Protein 4POY (pdb70)

Structure (mmCIF, N/CA/C/O backbone):
data_4POY
#
_entry.id   4POY
#
_cell.length_a   53.753
_cell.length_b   61.979
_cell.length_c   64.803
_cell.angle_alpha   90.00
_cell.angle_beta   90.00
_cell.angle_gamma   90.00
#
_symmetry.space_group_name_H-M   'C 2 2 21'
#
loop_
_entity.id
_entity.type
_entity.pdbx_description
1 polymer VHH-metal
2 water water
#
loop_
_atom_site.group_PDB
_atom_site.id
_atom_site.type_symbol
_atom_site.label_atom_id
_atom_site.label_alt_id
_atom_site.label_comp_id
_atom_site.label_asym_id
_atom_site.label_entity_id
_atom_site.label_seq_id
_atom_site.pdbx_PDB_ins_code
_atom_site.Cartn_x
_atom_site.Cartn_y
_atom_site.Cartn_z
_atom_site.occupancy
_atom_site.B_iso_or_equiv
_atom_site.auth_seq_id
_atom_site.auth_comp_id
_atom_site.auth_asym_id
_atom_site.auth_atom_id
_atom_site.pdbx_PDB_model_num
ATOM 1 N N . GLN A 1 1 ? 21.994 -2.497 5.814 1.00 45.33 1 GLN A N 1
ATOM 2 C CA . GLN A 1 1 ? 21.327 -2.484 7.153 1.00 48.54 1 GLN A CA 1
ATOM 3 C C . GLN A 1 1 ? 19.830 -2.076 7.109 1.00 39.20 1 GLN A C 1
ATOM 4 O O . GLN A 1 1 ? 18.974 -2.908 7.381 1.00 41.05 1 GLN A O 1
ATOM 10 N N . VAL A 1 2 ? 19.519 -0.814 6.804 1.00 25.18 2 VAL A N 1
ATOM 11 C CA . VAL A 1 2 ? 18.119 -0.406 6.561 1.00 22.32 2 VAL A CA 1
ATOM 12 C C . VAL A 1 2 ? 18.002 0.147 5.154 1.00 22.44 2 VAL A C 1
ATOM 13 O O . VAL A 1 2 ? 18.695 1.118 4.835 1.00 25.55 2 VAL A O 1
ATOM 17 N N . GLN A 1 3 ? 17.120 -0.409 4.324 1.00 16.41 3 GLN A N 1
ATOM 18 C CA . GLN A 1 3 ? 16.836 0.128 3.000 1.00 16.20 3 GLN A CA 1
ATOM 19 C C . GLN A 1 3 ? 15.513 0.890 3.050 1.00 13.43 3 GLN A C 1
ATOM 20 O O . GLN A 1 3 ? 14.624 0.601 3.851 1.00 14.40 3 GLN A O 1
ATOM 26 N N . LEU A 1 4 ? 15.445 1.920 2.218 1.00 15.11 4 LEU A N 1
ATOM 27 C CA . LEU A 1 4 ? 14.356 2.881 2.217 1.00 13.5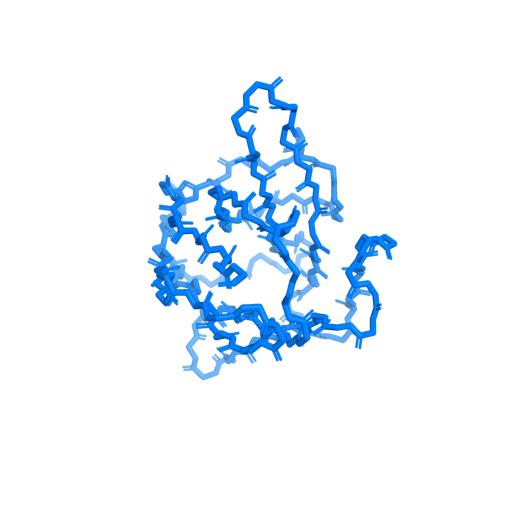1 4 LEU A CA 1
ATOM 28 C C . LEU A 1 4 ? 13.916 3.143 0.788 1.00 14.19 4 LEU A C 1
ATOM 29 O O . LEU A 1 4 ? 14.782 3.397 -0.101 1.00 15.59 4 LEU A O 1
ATOM 34 N N . VAL A 1 5 ? 12.600 3.116 0.525 1.00 13.54 5 VAL A N 1
ATOM 35 C CA . VAL A 1 5 ? 12.092 3.327 -0.788 1.00 14.67 5 VAL A CA 1
ATOM 36 C C . VAL A 1 5 ? 11.007 4.421 -0.743 1.00 15.36 5 VAL A C 1
ATOM 37 O O . VAL A 1 5 ? 9.976 4.269 -0.096 1.00 15.63 5 VAL A O 1
ATOM 41 N N . GLU A 1 6 ? 11.271 5.515 -1.470 1.00 16.25 6 GLU A N 1
ATOM 42 C CA . GLU A 1 6 ? 10.314 6.636 -1.583 1.00 14.97 6 GLU A CA 1
ATOM 43 C C . GLU A 1 6 ? 9.404 6.465 -2.768 1.00 18.85 6 GLU A C 1
ATOM 44 O O . GLU A 1 6 ? 9.830 5.944 -3.780 1.00 20.99 6 GLU A O 1
ATOM 50 N N . SER A 1 7 ? 8.158 6.918 -2.638 1.00 17.69 7 SER A N 1
ATOM 51 C CA . SER A 1 7 ? 7.306 7.007 -3.781 1.00 19.71 7 SER A CA 1
ATOM 52 C C . SER A 1 7 ? 6.427 8.202 -3.643 1.00 19.48 7 SER A C 1
ATOM 53 O O . SER A 1 7 ? 6.310 8.797 -2.553 1.00 16.85 7 SER A O 1
ATOM 56 N N . GLY A 1 8 ? 5.740 8.526 -4.728 1.00 19.69 8 GLY A N 1
ATOM 57 C CA . GLY A 1 8 ? 4.746 9.578 -4.659 1.00 21.97 8 GLY A CA 1
ATOM 58 C C . GLY A 1 8 ? 5.147 10.873 -5.318 1.00 24.71 8 GLY A C 1
ATOM 59 O O . GLY A 1 8 ? 4.364 11.844 -5.251 1.00 27.75 8 GLY A O 1
ATOM 60 N N . GLY A 1 9 ? 6.379 10.981 -5.789 1.00 24.00 9 GLY A N 1
ATOM 61 C CA . GLY A 1 9 ? 6.849 12.275 -6.336 1.00 24.70 9 GLY A CA 1
ATOM 62 C C . GLY A 1 9 ? 6.361 12.495 -7.767 1.00 26.43 9 GLY A C 1
ATOM 63 O O . GLY A 1 9 ? 5.552 11.686 -8.282 1.00 28.91 9 GLY A O 1
ATOM 64 N N . GLY A 1 10 ? 6.852 13.563 -8.404 1.00 21.85 10 GLY A N 1
ATOM 65 C CA . GLY A 1 10 ? 6.406 13.969 -9.747 1.00 22.53 10 GLY A CA 1
ATOM 66 C C . GLY A 1 10 ? 6.106 15.452 -9.950 1.00 20.77 10 GLY A C 1
ATOM 67 O O . GLY A 1 10 ? 6.458 16.283 -9.133 1.00 20.42 10 GLY A O 1
ATOM 68 N N . LEU A 1 11 ? 5.418 15.794 -11.048 1.00 20.68 11 LEU A N 1
ATOM 69 C CA . LEU A 1 11 ? 4.957 17.117 -11.376 1.00 20.19 11 LEU A CA 1
ATOM 70 C C . LEU A 1 11 ? 3.605 17.400 -10.680 1.00 18.50 11 LEU A C 1
ATOM 71 O O . LEU A 1 11 ? 2.690 16.539 -10.643 1.00 19.42 11 LEU A O 1
ATOM 76 N N . VAL A 1 12 ? 3.519 18.584 -10.089 1.00 16.75 12 VAL A N 1
ATOM 77 C CA . VAL A 1 12 ? 2.289 18.999 -9.456 1.00 17.08 12 VAL A CA 1
ATOM 78 C C . VAL A 1 12 ? 2.136 20.494 -9.683 1.00 16.38 12 VAL A C 1
ATOM 79 O O . VAL A 1 12 ? 3.094 21.276 -9.736 1.00 18.31 12 VAL A O 1
ATOM 83 N N . GLN A 1 13 ? 0.892 20.943 -9.694 1.00 16.98 13 GLN A N 1
ATOM 84 C CA . GLN A 1 13 ? 0.636 22.362 -9.864 1.00 17.86 13 GLN A CA 1
ATOM 85 C C . GLN A 1 13 ? 0.925 23.144 -8.583 1.00 20.36 13 GLN A C 1
ATOM 86 O O . GLN A 1 13 ? 0.632 22.661 -7.475 1.00 20.27 13 GLN A O 1
ATOM 92 N N . ALA A 1 14 ? 1.439 24.364 -8.729 1.00 19.87 14 ALA A N 1
ATOM 93 C CA . ALA A 1 14 ? 1.545 25.281 -7.625 1.00 19.91 14 ALA A CA 1
ATOM 94 C C . ALA A 1 14 ? 0.187 25.528 -6.956 1.00 17.38 14 ALA A C 1
ATOM 95 O O . ALA A 1 14 ? -0.843 25.695 -7.654 1.00 19.66 14 ALA A O 1
ATOM 97 N N . GLY A 1 15 ? 0.184 25.418 -5.631 1.00 18.45 15 GLY A N 1
ATOM 98 C CA . GLY A 1 15 ? -1.040 25.520 -4.831 1.00 19.25 15 GLY A CA 1
ATOM 99 C C . GLY A 1 15 ? -1.584 24.129 -4.558 1.00 17.18 15 GLY A C 1
ATOM 100 O O . GLY A 1 15 ? -2.486 23.950 -3.746 1.00 18.11 15 GLY A O 1
ATOM 101 N N . GLY A 1 16 ? -1.003 23.132 -5.204 1.00 17.41 16 GLY A N 1
ATOM 102 C CA . GLY A 1 16 ? -1.543 21.784 -5.127 1.00 17.12 16 GLY A CA 1
ATOM 103 C C . GLY A 1 16 ? -0.953 20.961 -3.970 1.00 15.70 16 GLY A C 1
ATOM 104 O O . GLY A 1 16 ? -0.280 21.507 -3.058 1.00 17.26 16 GLY A O 1
ATOM 105 N N . SER A 1 17 ? -1.164 19.632 -4.013 1.00 16.69 17 SER A N 1
ATOM 106 C CA A SER A 1 17 ? -0.899 18.743 -2.859 0.50 16.91 17 SER A CA 1
ATOM 107 C CA B SER A 1 17 ? -0.930 18.779 -2.874 0.50 17.18 17 SER A CA 1
ATOM 108 C C . SER A 1 17 ? -0.357 17.412 -3.354 1.00 18.7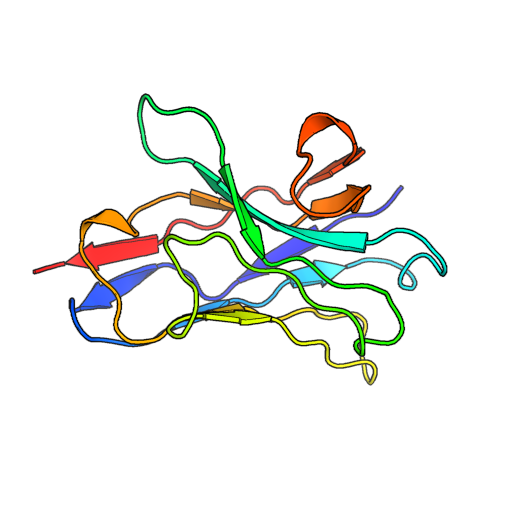2 17 SER A C 1
ATOM 109 O O . SER A 1 17 ? -0.776 16.914 -4.406 1.00 21.10 17 SER A O 1
ATOM 114 N N . LEU A 1 18 ? 0.588 16.855 -2.595 1.00 17.61 18 LEU A N 1
ATOM 115 C CA . LEU A 1 18 ? 1.198 15.526 -2.885 1.00 18.57 18 LEU A CA 1
ATOM 116 C C . LEU A 1 18 ? 1.303 14.817 -1.583 1.00 18.95 18 LEU A C 1
ATOM 117 O O . LEU A 1 18 ? 1.538 15.461 -0.618 1.00 20.42 18 LEU A O 1
ATOM 122 N N . ARG A 1 19 ? 1.290 13.486 -1.577 1.00 15.20 19 ARG A N 1
ATOM 123 C CA . ARG A 1 19 ? 1.720 12.694 -0.420 1.00 15.94 19 ARG A CA 1
ATOM 124 C C . ARG A 1 19 ? 2.838 11.747 -0.785 1.00 17.37 19 ARG A C 1
ATOM 125 O O . ARG A 1 19 ? 2.706 10.950 -1.742 1.00 19.95 19 ARG A O 1
ATOM 133 N N . LEU A 1 20 ? 3.971 11.945 -0.138 1.00 14.68 20 LEU A N 1
ATOM 134 C CA . LEU A 1 20 ? 5.112 11.039 -0.368 1.00 13.73 20 LEU A CA 1
ATOM 135 C C . LEU A 1 20 ? 5.042 9.932 0.644 1.00 13.94 20 LEU A C 1
ATOM 136 O O . LEU A 1 20 ? 4.534 10.122 1.772 1.00 14.30 20 LEU A O 1
ATOM 141 N N A SER A 1 21 ? 5.562 8.759 0.259 0.50 14.55 21 SER A N 1
ATOM 142 N N B SER A 1 21 ? 5.541 8.748 0.298 0.50 15.11 21 SER A N 1
ATOM 143 C CA A SER A 1 21 ? 5.630 7.576 1.110 0.50 14.58 21 SER A CA 1
ATOM 144 C CA B SER A 1 21 ? 5.685 7.696 1.286 0.50 15.87 21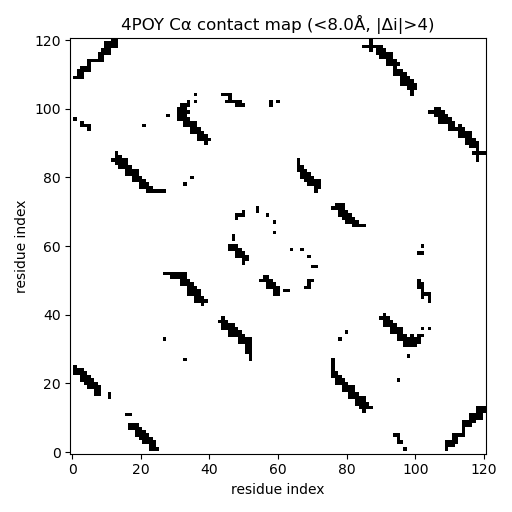 SER A CA 1
ATOM 145 C C A SER A 1 21 ? 7.083 7.100 1.207 0.50 13.89 21 SER A C 1
ATOM 146 C C B SER A 1 21 ? 7.081 7.146 1.246 0.50 14.48 21 SER A C 1
ATOM 147 O O A SER A 1 21 ? 7.848 7.245 0.235 0.50 13.77 21 SER A O 1
ATOM 148 O O B SER A 1 21 ? 7.778 7.230 0.221 0.50 14.37 21 SER A O 1
ATOM 153 N N . CYS A 1 22 ? 7.472 6.587 2.377 1.00 14.90 22 CYS A N 1
ATOM 154 C CA . CYS A 1 22 ? 8.788 5.951 2.551 1.00 15.66 22 CYS A CA 1
ATOM 155 C C . CYS A 1 22 ? 8.574 4.617 3.215 1.00 17.40 22 CYS A C 1
ATOM 156 O O . CYS A 1 22 ? 8.191 4.587 4.360 1.00 18.47 22 CYS A O 1
ATOM 159 N N . ALA A 1 23 ? 8.862 3.533 2.486 1.00 16.29 23 ALA A N 1
ATOM 160 C CA . ALA A 1 23 ? 8.836 2.194 3.042 1.00 16.67 23 ALA A CA 1
ATOM 161 C C . ALA A 1 23 ? 10.232 1.845 3.528 1.00 16.36 23 ALA A C 1
ATOM 162 O O . ALA A 1 23 ? 11.208 2.043 2.835 1.00 18.15 23 ALA A O 1
ATOM 164 N N . ALA A 1 24 ? 10.352 1.313 4.737 1.00 18.58 24 ALA A N 1
ATOM 165 C CA . ALA A 1 24 ? 11.624 0.917 5.297 1.00 17.50 24 ALA A CA 1
ATOM 166 C C . ALA A 1 24 ? 11.672 -0.551 5.631 1.00 18.82 24 ALA A C 1
ATOM 167 O O . ALA A 1 24 ? 10.681 -1.127 6.054 1.00 20.20 24 ALA A O 1
ATOM 169 N N . SER A 1 25 ? 12.868 -1.105 5.571 1.00 18.48 25 SER A N 1
ATOM 170 C CA . SER A 1 25 ? 13.079 -2.515 5.918 1.00 21.58 25 SER A CA 1
ATOM 171 C C . SER A 1 25 ? 13.047 -2.658 7.448 1.00 22.82 25 SER A C 1
ATOM 172 O O . SER A 1 25 ? 13.311 -1.700 8.197 1.00 25.12 25 SER A O 1
ATOM 175 N N . GLY A 1 26 ? 12.765 -3.862 7.928 1.00 28.98 26 GLY A N 1
ATOM 176 C CA . GLY A 1 26 ? 12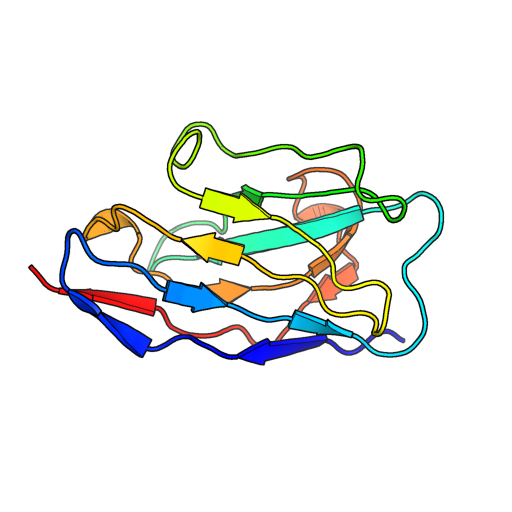.735 -4.065 9.418 1.00 37.10 26 GLY A CA 1
ATOM 177 C C . GLY A 1 26 ? 11.752 -3.162 10.200 1.00 36.83 26 GLY A C 1
ATOM 178 O O . GLY A 1 26 ? 10.701 -2.795 9.689 1.00 42.88 26 GLY A O 1
ATOM 179 N N . TYR A 1 27 ? 12.110 -2.791 11.436 1.00 43.29 27 TYR A N 1
ATOM 180 C CA . TYR A 1 27 ? 11.223 -2.033 12.335 1.00 46.86 27 TYR A CA 1
ATOM 181 C C . TYR A 1 27 ? 11.858 -0.672 12.700 1.00 41.47 27 TYR A C 1
ATOM 182 O O . TYR A 1 27 ? 13.080 -0.548 12.675 1.00 41.46 27 TYR A O 1
ATOM 191 N N . PRO A 1 28 ? 11.040 0.330 13.101 1.00 38.91 28 PRO A N 1
ATOM 192 C CA . PRO A 1 28 ? 11.601 1.662 13.422 1.00 40.43 28 PRO A CA 1
ATOM 193 C C . PRO A 1 28 ? 12.526 1.588 14.656 1.00 37.55 28 PRO A C 1
ATOM 194 O O . PRO A 1 28 ? 12.169 0.910 15.615 1.00 35.73 28 PRO A O 1
ATOM 198 N N . HIS A 1 29 ? 13.715 2.208 14.608 1.00 31.51 29 HIS A N 1
ATOM 199 C CA . HIS A 1 29 ? 14.580 2.264 15.801 1.00 32.21 29 HIS A CA 1
ATOM 200 C C . HIS A 1 29 ? 13.846 2.826 16.993 1.00 31.02 29 HIS A C 1
ATOM 201 O O . HIS A 1 29 ? 13.113 3.808 16.833 1.00 31.47 29 HIS A O 1
ATOM 208 N N . PRO A 1 30 ? 14.030 2.240 18.205 1.00 30.37 30 PRO A N 1
ATOM 209 C CA . PRO A 1 30 ? 13.189 2.702 19.315 1.00 31.02 30 PRO A CA 1
ATOM 210 C C . PRO A 1 30 ? 13.516 4.114 19.834 1.00 28.28 30 PRO A C 1
ATOM 211 O O . PRO A 1 30 ? 12.673 4.706 20.524 1.00 31.30 30 PRO A O 1
ATOM 215 N N . TYR A 1 31 ? 14.712 4.668 19.558 1.00 22.32 31 TYR A N 1
ATOM 216 C CA . TYR A 1 31 ? 14.999 5.984 20.184 1.00 21.98 31 TYR A CA 1
ATOM 217 C C . TYR A 1 31 ? 15.416 7.030 19.148 1.00 20.92 31 TYR A C 1
ATOM 218 O O . TYR A 1 31 ? 15.223 8.245 19.354 1.00 24.29 31 TYR A O 1
ATOM 227 N N . LEU A 1 32 ? 15.948 6.576 18.024 1.00 19.79 32 LEU A N 1
ATOM 228 C CA . LEU A 1 32 ? 16.344 7.493 16.949 1.00 17.28 32 LEU A CA 1
ATOM 229 C C . LEU A 1 32 ? 15.173 7.789 16.021 1.00 17.41 32 LEU A C 1
ATOM 230 O O . LEU A 1 32 ? 14.062 7.242 16.171 1.00 20.37 32 LEU A O 1
ATOM 235 N N . HIS A 1 33 ? 15.401 8.669 15.033 1.00 16.35 33 HIS A N 1
ATOM 236 C CA . HIS A 1 33 ? 14.302 9.273 14.294 1.00 15.12 33 HIS A CA 1
ATOM 237 C C . HIS A 1 33 ? 14.298 8.916 12.830 1.00 15.60 33 HIS A C 1
ATOM 238 O O . HIS A 1 33 ? 15.324 8.490 12.266 1.00 17.10 33 HIS A O 1
ATOM 245 N N . MET A 1 34 ? 13.146 9.075 12.200 1.00 16.40 34 MET A N 1
ATOM 246 C CA . MET A 1 34 ? 13.073 9.042 10.715 1.00 14.20 34 MET A CA 1
ATOM 247 C C . MET A 1 34 ? 12.716 10.417 10.248 1.00 15.74 34 MET A C 1
ATOM 248 O O . MET A 1 34 ? 12.007 11.166 10.933 1.00 17.97 34 MET A O 1
ATOM 253 N N . GLY A 1 35 ? 13.243 10.790 9.096 1.00 15.28 35 GLY A N 1
ATOM 254 C CA . GLY A 1 35 ? 13.155 12.198 8.622 1.00 16.08 35 GLY A CA 1
ATOM 255 C C . GLY A 1 35 ? 12.926 12.284 7.110 1.00 15.30 35 GLY A C 1
ATOM 256 O O . GLY A 1 35 ? 13.282 11.362 6.355 1.00 16.04 35 GLY A O 1
ATOM 257 N N . TRP A 1 36 ? 12.384 13.407 6.666 1.00 13.53 36 TRP A N 1
ATOM 258 C CA . TRP A 1 36 ? 12.378 13.829 5.258 1.00 11.52 36 TRP A CA 1
ATOM 259 C C . TRP A 1 36 ? 13.261 15.019 5.092 1.00 13.12 36 TRP A C 1
ATOM 260 O O . TRP A 1 36 ? 13.234 15.966 5.937 1.00 13.77 36 TRP A O 1
ATOM 271 N N . PHE A 1 37 ? 14.071 14.970 4.032 1.00 12.39 37 PHE A N 1
ATOM 272 C CA . PHE A 1 37 ? 15.015 16.015 3.702 1.00 11.70 37 PHE A CA 1
ATOM 273 C C . PHE A 1 37 ? 14.766 16.351 2.243 1.00 12.87 37 PHE A C 1
ATOM 274 O O . PHE A 1 37 ? 14.114 15.541 1.526 1.00 13.55 37 PHE A O 1
ATOM 282 N N . ARG A 1 38 ? 15.317 17.460 1.755 1.00 13.08 38 ARG A N 1
ATOM 283 C CA . ARG A 1 38 ? 15.218 17.755 0.326 1.00 13.74 38 ARG A CA 1
ATOM 284 C C . ARG A 1 38 ? 16.456 18.460 -0.138 1.00 15.05 38 ARG A C 1
ATOM 285 O O . ARG A 1 38 ? 17.137 19.121 0.692 1.00 15.18 38 ARG A O 1
ATOM 293 N N . GLN A 1 39 ? 16.763 18.319 -1.426 1.00 15.98 39 GLN A N 1
ATOM 294 C CA . GLN A 1 39 ? 17.940 18.962 -1.971 1.00 15.94 39 GLN A CA 1
ATOM 295 C C . GLN A 1 39 ? 17.596 19.506 -3.332 1.00 18.11 39 GLN A C 1
ATOM 296 O O . GLN A 1 39 ? 17.207 18.746 -4.228 1.00 19.21 39 GLN A O 1
ATOM 302 N N . ALA A 1 40 ? 17.607 20.826 -3.451 1.00 21.61 40 ALA A N 1
ATOM 303 C CA . ALA A 1 40 ? 17.422 21.485 -4.750 1.00 26.39 40 ALA A C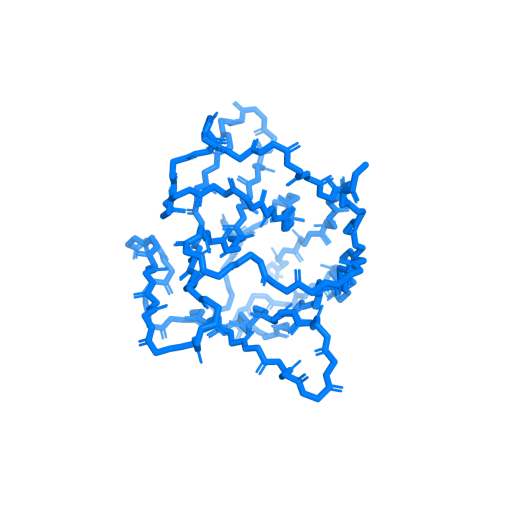A 1
ATOM 304 C C . ALA A 1 40 ? 18.762 21.682 -5.456 1.00 28.62 40 ALA A C 1
ATOM 305 O O . ALA A 1 40 ? 19.813 21.714 -4.817 1.00 25.61 40 ALA A O 1
ATOM 307 N N . PRO A 1 41 ? 18.727 21.824 -6.795 1.00 33.93 41 PRO A N 1
ATOM 308 C CA . PRO A 1 41 ? 19.953 21.919 -7.599 1.00 34.52 41 PRO A CA 1
ATOM 309 C C . PRO A 1 41 ? 20.837 23.053 -7.126 1.00 30.51 41 PRO A C 1
ATOM 310 O O . PRO A 1 41 ? 20.335 24.162 -6.911 1.00 35.79 41 PRO A O 1
ATOM 314 N N . GLY A 1 42 ? 22.125 22.759 -6.889 1.00 33.75 42 GLY A N 1
ATOM 315 C CA . GLY A 1 42 ? 23.089 23.770 -6.453 1.00 29.77 42 GLY A CA 1
ATOM 316 C C . GLY A 1 42 ? 23.054 24.114 -4.977 1.00 30.51 42 GLY A C 1
ATOM 317 O O . GLY A 1 42 ? 23.842 24.952 -4.515 1.00 33.30 42 GLY A O 1
ATOM 318 N N . LYS A 1 43 ? 22.110 23.513 -4.227 1.00 29.12 43 LYS A N 1
ATOM 319 C CA . LYS A 1 43 ? 21.914 23.911 -2.831 1.00 27.27 43 LYS A CA 1
ATOM 320 C C . LYS A 1 43 ? 22.283 22.778 -1.911 1.00 23.22 43 LYS A C 1
ATOM 321 O O . LYS A 1 43 ? 22.415 21.641 -2.360 1.00 23.84 43 LYS A O 1
ATOM 327 N N . GLU A 1 44 ? 22.555 23.108 -0.676 1.00 24.73 44 GLU A N 1
ATOM 328 C CA . GLU A 1 44 ? 22.754 22.077 0.296 1.00 23.83 44 GLU A CA 1
ATOM 329 C C . GLU A 1 44 ? 21.435 21.384 0.629 1.00 20.27 44 GLU A C 1
ATOM 330 O O . GLU A 1 44 ? 20.337 21.979 0.571 1.00 20.29 44 GLU A O 1
ATOM 336 N N . ARG A 1 45 ? 21.565 20.158 1.091 1.00 21.00 45 ARG A N 1
ATOM 337 C CA . ARG A 1 45 ? 20.412 19.409 1.524 1.00 20.76 45 ARG A CA 1
ATOM 338 C C . ARG A 1 45 ? 19.877 20.031 2.786 1.00 23.12 45 ARG A C 1
ATOM 339 O O . ARG A 1 45 ? 20.659 20.486 3.666 1.00 22.50 45 ARG A O 1
ATOM 347 N N . GLU A 1 46 ? 18.552 20.041 2.917 1.00 18.50 46 GLU A N 1
ATOM 348 C CA . GLU A 1 46 ? 17.993 20.599 4.112 1.00 19.44 46 GLU A CA 1
ATOM 349 C C . GLU A 1 46 ? 16.883 19.749 4.686 1.00 17.74 46 GLU A C 1
ATOM 350 O O . GLU A 1 46 ? 16.144 19.051 3.962 1.00 16.25 46 GLU A O 1
ATOM 356 N N . GLY A 1 47 ? 16.761 19.759 6.010 1.00 18.34 47 GLY A N 1
ATOM 357 C CA . GLY A 1 47 ? 15.722 19.002 6.652 1.00 16.29 47 GLY A CA 1
ATOM 358 C C . GLY A 1 47 ? 14.347 19.608 6.435 1.00 17.49 47 GLY A C 1
ATOM 359 O O . GLY A 1 47 ? 14.180 20.830 6.311 1.00 23.49 47 GLY A O 1
ATOM 360 N N . VAL A 1 48 ? 13.357 18.744 6.328 1.00 14.97 48 VAL A N 1
ATOM 361 C CA . VAL A 1 48 ? 11.977 19.157 6.085 1.00 13.98 48 VAL A CA 1
ATOM 362 C C . VAL A 1 48 ? 11.116 18.798 7.319 1.00 16.09 48 VAL A C 1
ATOM 363 O O . VAL A 1 48 ? 10.368 19.653 7.857 1.00 16.97 48 VAL A O 1
ATOM 367 N N . ALA A 1 49 ? 11.151 17.531 7.768 1.00 14.23 49 ALA A N 1
ATOM 368 C CA . ALA A 1 49 ? 10.346 17.062 8.871 1.00 13.57 49 ALA A CA 1
ATOM 369 C C . ALA A 1 49 ? 10.991 15.860 9.497 1.00 16.41 49 ALA A C 1
ATOM 370 O O . ALA A 1 49 ? 11.640 15.059 8.746 1.00 16.05 49 ALA A O 1
ATOM 372 N N . ALA A 1 50 ? 10.751 15.595 10.779 1.00 14.79 50 ALA A N 1
ATOM 373 C CA . ALA A 1 50 ? 11.249 14.377 11.410 1.00 15.53 50 ALA A CA 1
ATOM 374 C C . ALA A 1 50 ? 10.334 13.912 12.509 1.00 16.63 50 ALA A C 1
ATOM 375 O O . ALA A 1 50 ? 9.508 14.723 12.991 1.00 18.08 50 ALA A O 1
ATOM 377 N N A MET A 1 51 ? 10.421 12.650 12.896 0.50 18.13 51 MET A N 1
ATOM 378 N N B MET A 1 51 ? 10.340 12.604 12.803 0.50 15.87 51 MET A N 1
ATOM 379 C CA A MET A 1 51 ? 9.647 12.204 14.029 0.50 22.17 51 MET A CA 1
ATOM 380 C CA B MET A 1 51 ? 9.472 11.999 13.833 0.50 18.00 51 MET A CA 1
ATOM 381 C C A MET A 1 51 ? 10.255 10.974 14.662 0.50 23.71 51 MET A C 1
ATOM 382 C C B MET A 1 51 ? 10.188 10.891 14.610 0.50 20.89 51 MET A C 1
ATOM 383 O O A MET A 1 51 ? 11.088 10.300 14.071 0.50 22.56 51 MET A O 1
ATOM 384 O O B MET A 1 51 ? 11.027 10.195 14.051 0.50 20.16 51 MET A O 1
ATOM 393 N N . ASP A 1 52 ? 9.838 10.714 15.897 1.00 24.79 52 ASP A N 1
ATOM 394 C CA . ASP A 1 52 ? 10.235 9.506 16.653 1.00 27.01 52 ASP A CA 1
ATOM 395 C C . ASP A 1 52 ? 9.378 8.271 16.311 1.00 28.90 52 ASP A C 1
ATOM 396 O O . ASP A 1 52 ? 8.438 8.376 15.554 1.00 32.16 52 ASP A O 1
ATOM 401 N N . SER A 1 53 ? 9.735 7.089 16.858 1.00 30.82 53 SER A N 1
ATOM 402 C CA . SER A 1 53 ? 9.090 5.796 16.459 1.00 33.07 53 SER A CA 1
ATOM 403 C C . SER A 1 53 ? 7.665 5.659 16.996 1.00 47.29 53 SER A C 1
ATOM 404 O O . SER A 1 53 ? 6.809 5.010 16.371 1.00 46.40 53 SER A O 1
ATOM 407 N N . GLY A 1 54 ? 7.404 6.292 18.139 1.00 44.61 54 GLY A N 1
ATOM 408 C CA . GLY A 1 54 ? 6.056 6.333 18.690 1.00 52.36 54 GLY A CA 1
ATOM 409 C C . GLY A 1 54 ? 5.124 7.167 17.829 1.00 53.31 54 GLY A C 1
ATOM 410 O O . GLY A 1 54 ? 3.931 6.867 17.709 1.00 52.35 54 GLY A O 1
ATOM 411 N N . GLY A 1 55 ? 5.680 8.208 17.218 1.00 43.92 55 GLY A N 1
ATOM 412 C CA . GLY A 1 55 ? 4.918 9.078 16.331 1.00 48.77 55 GLY A CA 1
ATOM 413 C C . GLY A 1 55 ? 4.454 10.349 17.019 1.00 49.34 55 GLY A C 1
ATOM 414 O O . GLY A 1 55 ? 3.979 11.277 16.369 1.00 49.28 55 GLY A O 1
ATOM 415 N N . GLY A 1 56 ? 4.579 10.380 18.343 1.00 60.94 56 GLY A N 1
ATOM 416 C CA . GLY A 1 56 ? 4.099 11.513 19.140 1.00 56.38 56 GLY A CA 1
ATOM 417 C C . GLY A 1 56 ? 4.971 12.751 18.974 1.00 52.29 56 GLY A C 1
ATOM 418 O O . GLY A 1 56 ? 4.495 13.880 19.087 1.00 53.10 56 GLY A O 1
ATOM 419 N N . GLY A 1 57 ? 6.249 12.539 18.695 1.00 38.51 57 GLY A N 1
ATOM 420 C CA . GLY A 1 57 ? 7.158 13.648 18.598 1.00 33.06 57 GLY A CA 1
ATOM 421 C C . GLY A 1 57 ? 7.399 13.924 17.130 1.00 30.00 57 GLY A C 1
ATOM 422 O O . GLY A 1 57 ? 7.813 13.016 16.421 1.00 32.62 57 GLY A O 1
ATOM 423 N N . THR A 1 58 ? 7.099 15.152 16.695 1.00 28.40 58 THR A N 1
ATOM 424 C CA . THR A 1 58 ? 7.353 15.644 15.309 1.00 25.53 58 THR A CA 1
ATOM 425 C C . THR A 1 58 ? 8.008 17.038 15.299 1.00 25.73 58 THR A C 1
ATOM 426 O O . THR A 1 58 ? 7.809 17.844 16.224 1.00 25.88 58 THR A O 1
ATOM 430 N N . LEU A 1 59 ? 8.825 17.321 14.280 1.00 20.49 59 LEU A N 1
ATOM 431 C CA . LEU A 1 59 ? 9.556 18.584 14.115 1.00 18.96 59 LEU A CA 1
ATOM 432 C C . LEU A 1 59 ? 9.565 18.960 12.637 1.00 22.97 59 LEU A C 1
ATOM 433 O O . LEU A 1 59 ? 9.637 18.080 11.767 1.00 19.86 59 LEU A O 1
ATOM 438 N N . TYR A 1 60 ? 9.378 20.234 12.336 1.00 17.90 60 TYR A N 1
ATOM 439 C CA . TYR A 1 60 ? 9.279 20.740 10.974 1.00 18.17 60 TYR A CA 1
ATOM 440 C C . TYR A 1 60 ? 10.238 21.890 10.748 1.00 18.61 60 TYR A C 1
ATOM 441 O O . TYR A 1 60 ? 10.442 22.697 11.670 1.00 22.05 60 TYR A O 1
ATOM 450 N N . ALA A 1 61 ? 10.798 22.021 9.560 1.00 18.24 61 ALA A N 1
ATOM 451 C CA . ALA A 1 61 ? 11.531 23.191 9.164 1.00 17.55 61 ALA A CA 1
ATOM 452 C C . ALA A 1 61 ? 10.605 24.409 9.095 1.00 20.82 61 ALA A C 1
ATOM 453 O O . ALA A 1 61 ? 9.429 24.275 8.746 1.00 19.70 61 ALA A O 1
ATOM 455 N N . ASP A 1 62 ? 11.128 25.598 9.426 1.00 22.29 62 ASP A N 1
ATOM 456 C CA . ASP A 1 62 ? 10.242 26.764 9.418 1.00 25.47 62 ASP A CA 1
ATOM 457 C C . ASP A 1 62 ? 9.578 26.959 8.052 1.00 23.53 62 ASP A C 1
ATOM 458 O O . ASP A 1 62 ? 8.417 27.349 8.000 1.00 25.26 62 ASP A O 1
ATOM 463 N N . SER A 1 63 ? 10.297 26.594 6.987 1.00 21.57 63 SER A N 1
ATOM 464 C CA . SER A 1 63 ? 9.866 26.852 5.596 1.00 24.95 63 SER A CA 1
ATOM 465 C C . SER A 1 63 ? 8.577 26.082 5.261 1.00 23.97 63 SER A C 1
ATOM 466 O O . SER A 1 63 ? 7.911 26.423 4.290 1.00 25.25 63 SER A O 1
ATOM 469 N N . VAL A 1 64 ? 8.270 25.031 6.031 1.00 21.50 64 VAL A N 1
ATOM 470 C CA . VAL A 1 64 ? 7.142 24.118 5.673 1.00 18.95 64 VAL A CA 1
ATOM 471 C C . VAL A 1 64 ? 6.130 23.935 6.802 1.00 19.78 64 VAL A C 1
ATOM 472 O O . VAL A 1 64 ? 5.066 23.321 6.631 1.00 19.15 64 VAL A O 1
ATOM 476 N N . LYS A 1 65 ? 6.395 24.598 7.948 1.00 23.68 65 LYS A N 1
ATOM 477 C CA . LYS A 1 65 ? 5.436 24.606 9.040 1.00 25.47 65 LYS A CA 1
ATOM 478 C C . LYS A 1 65 ? 4.043 25.086 8.625 1.00 22.81 65 LYS A C 1
ATOM 479 O O . LYS A 1 65 ? 3.891 26.111 7.958 1.00 26.76 65 LYS A O 1
ATOM 485 N N . GLY A 1 66 ? 3.036 24.288 8.974 1.00 25.12 66 GLY A N 1
ATOM 486 C CA . GLY A 1 66 ? 1.650 24.596 8.616 1.00 26.49 66 GLY A CA 1
ATOM 487 C C . GLY A 1 66 ? 1.218 24.100 7.231 1.00 26.26 66 GLY A C 1
ATOM 488 O O . GLY A 1 66 ? 0.037 24.189 6.865 1.00 30.93 66 GLY A O 1
ATOM 489 N N . ARG A 1 67 ? 2.173 23.617 6.427 1.00 19.08 67 ARG A N 1
ATOM 490 C CA . ARG A 1 67 ? 1.840 23.169 5.045 1.00 19.40 67 ARG A CA 1
ATOM 491 C C . ARG A 1 67 ? 2.137 21.676 4.906 1.00 18.91 67 ARG A C 1
ATOM 492 O O . ARG A 1 67 ? 1.439 20.980 4.194 1.00 19.64 67 ARG A O 1
ATOM 500 N N . PHE A 1 68 ? 3.186 21.185 5.579 1.00 18.14 68 PHE A N 1
ATOM 501 C CA . PHE A 1 68 ? 3.550 19.752 5.481 1.00 17.26 68 PHE A CA 1
ATOM 502 C C . PHE A 1 68 ? 3.268 19.016 6.787 1.00 18.31 68 PHE A C 1
ATOM 503 O O . PHE A 1 68 ? 3.388 19.596 7.908 1.00 20.24 68 PHE A O 1
ATOM 511 N N . THR A 1 69 ? 2.980 17.725 6.700 1.00 16.62 69 THR A N 1
ATOM 512 C CA . THR A 1 69 ? 2.716 16.925 7.879 1.00 17.93 69 THR A CA 1
ATOM 513 C C . THR A 1 69 ? 3.432 15.575 7.722 1.00 18.34 69 THR A C 1
ATOM 514 O O . THR A 1 69 ? 3.240 14.879 6.702 1.00 18.15 69 THR A O 1
ATOM 518 N N . ILE A 1 70 ? 4.218 15.194 8.721 1.00 16.58 70 ILE A N 1
ATOM 519 C CA . ILE A 1 70 ? 4.822 13.848 8.772 1.00 17.59 70 ILE A CA 1
ATOM 520 C C . ILE A 1 70 ? 4.003 12.913 9.614 1.00 19.34 70 ILE A C 1
ATOM 521 O O . ILE A 1 70 ? 3.466 13.319 10.634 1.00 20.70 70 ILE A O 1
ATOM 526 N N . SER A 1 71 ? 3.882 11.687 9.188 1.00 18.20 71 SER A N 1
ATOM 527 C CA . SER A 1 71 ? 3.120 10.703 10.003 1.00 18.41 71 SER A CA 1
ATOM 528 C C . SER A 1 71 ? 3.621 9.292 9.715 1.00 19.90 71 SER A C 1
ATOM 529 O O . SER A 1 71 ? 4.394 9.106 8.779 1.00 19.78 71 SER A O 1
ATOM 532 N N . ARG A 1 72 ? 3.223 8.305 10.497 1.00 20.17 72 ARG A N 1
ATOM 533 C CA . ARG A 1 72 ? 3.572 6.915 10.221 1.00 25.73 72 ARG A CA 1
ATOM 534 C C . ARG A 1 72 ? 2.332 6.016 10.160 1.00 29.36 72 ARG A C 1
ATOM 535 O O . ARG A 1 72 ? 1.402 6.150 10.942 1.00 28.33 72 ARG A O 1
ATOM 543 N N . ASP A 1 73 ? 2.382 5.029 9.294 1.00 30.56 73 ASP A N 1
ATOM 544 C CA . ASP A 1 73 ? 1.512 3.869 9.426 1.00 42.28 73 ASP A CA 1
ATOM 545 C C . ASP A 1 73 ? 2.273 2.746 10.122 1.00 46.40 73 ASP A C 1
ATOM 546 O O . ASP A 1 73 ? 3.148 2.090 9.511 1.00 51.44 73 ASP A O 1
ATOM 551 N N . LYS A 1 74 ? 1.995 2.557 11.409 1.00 55.77 74 LYS A N 1
ATOM 552 C CA . LYS A 1 74 ? 2.646 1.491 12.184 1.00 68.14 74 LYS A CA 1
ATOM 553 C C . LYS A 1 74 ? 2.194 0.102 11.731 1.00 71.59 74 LYS A C 1
ATOM 554 O O . LYS A 1 74 ? 2.969 -0.862 11.795 1.00 66.94 74 LYS A O 1
ATOM 560 N N . GLY A 1 75 ? 0.945 0.010 11.265 1.00 74.12 75 GLY A N 1
ATOM 561 C CA . GLY A 1 75 ? 0.480 -1.148 10.491 1.00 71.90 75 GLY A CA 1
ATOM 562 C C . GLY A 1 75 ? 1.496 -1.669 9.476 1.00 69.58 75 GLY A C 1
ATOM 563 O O . GLY A 1 75 ? 1.499 -2.854 9.142 1.00 67.80 75 GLY A O 1
ATOM 564 N N . LYS A 1 76 ? 2.338 -0.774 8.958 1.00 58.58 76 LYS A N 1
ATOM 565 C CA . LYS A 1 76 ? 3.547 -1.170 8.259 1.00 54.94 76 LYS A CA 1
ATOM 566 C C . LYS A 1 76 ? 4.764 -0.662 9.021 1.00 59.61 76 LYS A C 1
ATOM 567 O O . LYS A 1 76 ? 4.799 -0.697 10.259 1.00 74.67 76 LYS A O 1
ATOM 573 N N . ASN A 1 77 ? 5.800 -0.297 8.275 1.00 43.35 77 ASN A N 1
ATOM 574 C CA . ASN A 1 77 ? 6.844 0.609 8.751 1.00 42.50 77 ASN A CA 1
ATOM 575 C C . ASN A 1 77 ? 7.047 1.626 7.615 1.00 38.71 77 ASN A C 1
ATOM 576 O O . ASN A 1 77 ? 8.102 1.658 6.940 1.00 34.06 77 ASN A O 1
ATOM 581 N N . THR A 1 78 ? 5.983 2.380 7.360 1.00 31.92 78 THR A N 1
ATOM 582 C CA . THR A 1 78 ? 5.956 3.352 6.283 1.00 26.82 78 THR A CA 1
ATOM 583 C C . THR A 1 78 ? 5.737 4.704 6.907 1.00 27.28 78 THR A C 1
ATOM 584 O O . THR A 1 78 ? 4.946 4.837 7.861 1.00 30.73 78 THR A O 1
ATOM 588 N N A VAL A 1 79 ? 6.591 5.674 6.548 0.50 20.59 79 VAL A N 1
ATOM 589 N N B VAL A 1 79 ? 6.397 5.699 6.361 0.50 19.77 79 VAL A N 1
ATOM 590 C CA A VAL A 1 79 ? 6.362 7.069 6.919 0.50 19.66 79 VAL A CA 1
ATOM 591 C CA B VAL A 1 79 ? 6.288 7.012 6.877 0.50 17.78 79 VAL A CA 1
ATOM 592 C C A VAL A 1 79 ? 5.967 7.960 5.742 0.50 17.49 79 VAL A C 1
ATOM 593 C C B VAL A 1 79 ? 5.804 7.842 5.703 0.50 16.42 79 VAL A C 1
ATOM 594 O O A VAL A 1 79 ? 6.515 7.847 4.637 0.50 16.11 79 VAL A O 1
ATOM 595 O O B VAL A 1 79 ? 5.975 7.452 4.533 0.50 15.26 79 VAL A O 1
ATOM 602 N N . TYR A 1 80 ? 5.060 8.900 6.005 1.00 17.15 80 TYR A N 1
ATOM 603 C CA . TYR A 1 80 ? 4.442 9.726 4.937 1.00 16.32 80 TYR A CA 1
ATOM 604 C C . TYR A 1 80 ? 4.832 11.193 5.143 1.00 15.28 80 TYR A C 1
ATOM 605 O O . TYR A 1 80 ? 5.087 11.684 6.274 1.00 16.76 80 TYR A O 1
ATOM 614 N N . LEU A 1 81 ? 4.824 11.912 4.026 1.00 14.34 81 LEU A N 1
ATOM 615 C CA . LEU A 1 81 ? 4.936 13.364 4.043 1.00 13.42 81 LEU A CA 1
ATOM 616 C C . LEU A 1 81 ? 3.762 13.877 3.205 1.00 14.88 81 LEU A C 1
ATOM 617 O O . LEU A 1 81 ? 3.763 13.807 1.973 1.00 13.93 81 LEU A O 1
ATOM 622 N N . GLN A 1 82 ? 2.775 14.480 3.873 1.00 15.29 82 GLN A N 1
ATOM 623 C CA . GLN A 1 82 ? 1.681 15.161 3.204 1.00 15.30 82 GLN A CA 1
ATOM 624 C C . GLN A 1 82 ? 2.159 16.554 2.901 1.00 15.42 82 GLN A C 1
ATOM 625 O O . GLN A 1 82 ? 2.560 17.317 3.806 1.00 17.81 82 GLN A O 1
ATOM 631 N N . MET A 1 83 ? 2.163 16.925 1.634 1.00 16.26 83 MET A N 1
ATOM 632 C CA . MET A 1 83 ? 2.652 18.247 1.255 1.00 16.61 83 MET A CA 1
ATOM 633 C C . MET A 1 83 ? 1.540 19.103 0.640 1.00 14.80 83 MET A C 1
ATOM 634 O O . MET A 1 83 ? 1.099 18.835 -0.492 1.00 17.18 83 MET A O 1
ATOM 639 N N . ASP A 1 84 ? 1.011 20.090 1.387 1.00 16.99 84 ASP A N 1
ATOM 640 C CA . ASP A 1 84 ? -0.068 20.924 0.850 1.00 15.62 84 ASP A CA 1
ATOM 641 C C . ASP A 1 84 ? 0.434 22.327 0.571 1.00 19.17 84 ASP A C 1
ATOM 642 O O . ASP A 1 84 ? 1.543 22.728 0.968 1.00 18.36 84 ASP A O 1
ATOM 647 N N . SER A 1 85 ? -0.402 23.072 -0.139 1.00 18.04 85 SER A N 1
ATOM 648 C CA . SER A 1 85 ? -0.084 24.435 -0.536 1.00 17.61 85 SER A CA 1
ATOM 649 C C . SER A 1 85 ? 1.326 24.530 -1.086 1.00 17.52 85 SER A C 1
ATOM 650 O O . SER A 1 85 ? 2.124 25.435 -0.724 1.00 18.66 85 SER A O 1
ATOM 653 N N . LEU A 1 86 ? 1.598 23.686 -2.082 1.00 16.34 86 LEU A N 1
ATOM 654 C CA . LEU A 1 86 ?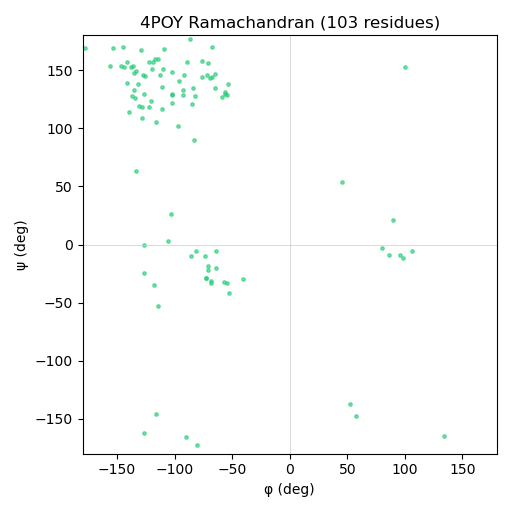 2.934 23.627 -2.661 1.00 15.98 86 LEU A CA 1
ATOM 655 C C . LEU A 1 86 ? 3.314 24.896 -3.415 1.00 20.25 86 LEU A C 1
ATOM 656 O O . LEU A 1 86 ? 2.497 25.515 -4.087 1.00 20.01 86 LEU A O 1
ATOM 661 N N . LYS A 1 87 ? 4.584 25.271 -3.333 1.00 19.73 87 LYS A N 1
ATOM 662 C CA . LYS A 1 87 ? 5.091 26.460 -4.032 1.00 23.32 87 LYS A CA 1
ATOM 663 C C . LYS A 1 87 ? 6.234 26.062 -4.952 1.00 21.36 87 LYS A C 1
ATOM 664 O O . LYS A 1 87 ? 6.901 25.030 -4.743 1.00 19.67 87 LYS A O 1
ATOM 670 N N . PRO A 1 88 ? 6.503 26.869 -5.986 1.00 20.68 88 PRO A N 1
ATOM 671 C CA . PRO A 1 88 ? 7.567 26.517 -6.881 1.00 20.34 88 PRO A CA 1
ATOM 672 C C . PRO A 1 88 ? 8.924 26.234 -6.182 1.00 19.58 88 PRO A C 1
ATOM 673 O O . PRO A 1 88 ? 9.660 25.291 -6.577 1.00 18.71 88 PRO A O 1
ATOM 677 N N . GLU A 1 89 ? 9.270 27.059 -5.195 1.00 21.82 89 GLU A N 1
ATOM 678 C CA . GLU A 1 89 ? 10.482 26.844 -4.419 1.00 22.41 89 GLU A CA 1
ATOM 679 C C . GLU A 1 89 ? 10.528 25.553 -3.590 1.00 22.07 89 GLU A C 1
ATOM 680 O O . GLU A 1 89 ? 11.572 25.251 -2.995 1.00 21.29 89 GLU A O 1
ATOM 686 N N . ASP A 1 90 ? 9.431 24.785 -3.548 1.00 18.30 90 ASP A N 1
ATOM 687 C CA . ASP A 1 90 ? 9.478 23.443 -2.935 1.00 16.42 90 ASP A CA 1
ATOM 688 C C . ASP A 1 90 ? 10.040 22.388 -3.885 1.00 15.97 90 ASP A C 1
ATOM 689 O O . ASP A 1 90 ? 10.169 21.200 -3.509 1.00 15.13 90 ASP A O 1
ATOM 694 N N . THR A 1 91 ? 10.297 22.793 -5.138 1.00 16.08 91 THR A N 1
ATOM 695 C CA . THR A 1 91 ? 10.894 21.868 -6.113 1.00 15.51 91 THR A CA 1
ATOM 696 C C . THR A 1 91 ? 12.258 21.358 -5.613 1.00 16.70 91 THR A C 1
ATOM 697 O O . THR A 1 91 ? 13.114 22.185 -5.211 1.00 17.82 91 THR A O 1
ATOM 701 N N . ALA A 1 92 ? 12.430 20.033 -5.580 1.00 14.14 92 ALA A N 1
ATOM 702 C CA . ALA A 1 92 ? 13.683 19.402 -5.059 1.00 15.42 92 ALA A CA 1
ATOM 703 C C . ALA A 1 92 ? 13.587 17.901 -5.211 1.00 14.93 92 ALA A C 1
ATOM 704 O O . ALA A 1 92 ? 12.496 17.353 -5.451 1.00 16.10 92 ALA A O 1
ATOM 706 N N . THR A 1 93 ? 14.707 17.206 -5.006 1.00 15.25 93 THR A N 1
ATOM 707 C CA . THR A 1 93 ? 14.671 15.800 -4.717 1.00 14.97 93 THR A CA 1
ATOM 708 C C . THR A 1 93 ? 14.386 15.616 -3.224 1.00 14.40 93 THR A C 1
ATOM 709 O O . THR A 1 93 ? 15.068 16.250 -2.394 1.00 15.07 93 THR A O 1
ATOM 713 N N . TYR A 1 94 ? 13.387 14.807 -2.890 1.00 13.53 94 TYR A N 1
ATOM 714 C CA . TYR A 1 94 ? 12.971 14.525 -1.517 1.00 12.89 94 TYR A CA 1
ATOM 715 C C . TYR A 1 94 ? 13.499 13.190 -1.117 1.00 14.15 94 TYR A C 1
ATOM 716 O O . TYR A 1 94 ? 13.289 12.184 -1.829 1.00 16.05 94 TYR A O 1
ATOM 725 N N . TYR A 1 95 ? 14.169 13.155 0.035 1.00 13.37 95 TYR A N 1
ATOM 726 C CA . TYR A 1 95 ? 14.771 11.930 0.555 1.00 13.55 95 TYR A CA 1
ATOM 727 C C . TYR A 1 95 ? 14.174 11.557 1.867 1.00 13.76 95 TYR A C 1
ATOM 728 O O . TYR A 1 95 ? 14.005 12.403 2.762 1.00 14.07 95 TYR A O 1
ATOM 737 N N A CYS A 1 96 ? 14.002 10.260 2.044 0.50 13.22 96 CYS A N 1
ATOM 738 N N B CYS A 1 96 ? 13.855 10.293 2.087 0.50 14.37 96 CYS A N 1
ATOM 739 C CA A CYS A 1 96 ? 13.712 9.660 3.319 0.50 13.01 96 CYS A CA 1
ATOM 740 C CA B CYS A 1 96 ? 13.658 9.890 3.474 0.50 15.48 96 CYS A CA 1
ATOM 741 C C A CYS A 1 96 ? 15.011 9.237 4.014 0.50 13.51 96 CYS A C 1
ATOM 742 C C B CYS A 1 96 ? 14.931 9.276 4.026 0.50 14.71 96 CYS A C 1
ATOM 743 O O A CYS A 1 96 ? 15.946 8.743 3.351 0.50 13.54 96 CYS A O 1
ATOM 744 O O B CYS A 1 96 ? 15.792 8.799 3.269 0.50 15.73 96 CYS A O 1
ATOM 749 N N . ALA A 1 97 ? 15.087 9.379 5.341 1.00 13.04 97 ALA A N 1
ATOM 750 C CA . ALA A 1 97 ? 16.268 8.970 6.049 1.00 13.13 97 ALA A CA 1
ATOM 751 C C . ALA A 1 97 ? 15.908 8.350 7.374 1.00 12.68 97 ALA A C 1
ATOM 752 O O . ALA A 1 97 ? 14.878 8.668 7.984 1.00 15.36 97 ALA A O 1
ATOM 754 N N . ALA A 1 98 ? 16.744 7.444 7.834 1.00 14.63 98 ALA A N 1
ATOM 755 C CA . ALA A 1 98 ? 16.470 6.775 9.082 1.00 15.00 98 ALA A CA 1
ATOM 756 C C . ALA A 1 98 ? 17.706 6.680 9.955 1.00 14.89 98 ALA A C 1
ATOM 757 O O . ALA A 1 98 ? 18.833 6.706 9.464 1.00 16.43 98 ALA A O 1
ATOM 759 N N . GLY A 1 99 ? 17.485 6.602 11.263 1.00 16.71 99 GLY A N 1
ATOM 760 C CA . GLY A 1 99 ? 18.550 6.296 12.196 1.00 17.26 99 GLY A CA 1
ATOM 761 C C . GLY A 1 99 ? 19.306 7.510 12.720 1.00 18.53 99 GLY A C 1
ATOM 762 O O . GLY A 1 99 ? 20.415 7.389 13.258 1.00 20.52 99 GLY A O 1
ATOM 763 N N . GLY A 1 100 ? 18.675 8.677 12.630 1.00 16.21 100 GLY A N 1
ATOM 764 C CA . GLY A 1 100 ? 19.336 9.935 12.955 1.00 16.04 100 GLY A CA 1
ATOM 765 C C . GLY A 1 100 ? 18.542 10.741 13.987 1.00 14.42 100 GLY A C 1
ATOM 766 O O . GLY A 1 100 ? 17.692 10.184 14.706 1.00 16.42 100 GLY A O 1
ATOM 767 N N . TYR A 1 101 ? 18.856 12.029 14.074 1.00 14.15 101 TYR A N 1
ATOM 768 C CA . TYR A 1 101 ? 18.273 12.899 15.115 1.00 14.56 101 TYR A CA 1
ATOM 769 C C . TYR A 1 101 ? 17.724 14.179 14.503 1.00 13.35 101 TYR A C 1
ATOM 770 O O . TYR A 1 101 ? 18.478 14.956 13.920 1.00 14.97 101 TYR A O 1
ATOM 779 N N . GLN A 1 102 ? 16.417 14.381 14.660 1.00 14.08 102 GLN A N 1
ATOM 780 C CA . GLN A 1 102 ? 15.800 15.642 14.276 1.00 15.42 102 GLN A CA 1
ATOM 781 C C . GLN A 1 102 ? 16.173 15.971 12.842 1.00 15.79 102 GLN A C 1
ATOM 782 O O . GLN A 1 102 ? 16.019 15.120 11.961 1.00 16.14 102 GLN A O 1
ATOM 788 N N . LEU A 1 103 ? 16.511 17.207 12.530 1.00 14.82 103 LEU A N 1
ATOM 789 C CA . LEU A 1 103 ? 16.854 17.568 11.149 1.00 15.32 103 LEU A CA 1
ATOM 790 C C . LEU A 1 103 ? 18.357 17.710 10.946 1.00 15.04 103 LEU A C 1
ATOM 791 O O . LEU A 1 103 ? 18.808 18.401 10.014 1.00 16.29 103 LEU A O 1
ATOM 796 N N . ARG A 1 104 ? 19.117 16.993 11.793 1.00 16.03 104 ARG A N 1
ATOM 797 C CA . ARG A 1 104 ? 20.577 16.974 11.659 1.00 15.48 104 ARG A CA 1
ATOM 798 C C . ARG A 1 104 ? 21.008 15.930 10.605 1.00 14.90 104 ARG A C 1
ATOM 799 O O . ARG A 1 104 ? 21.185 14.761 10.962 1.00 15.70 104 ARG A O 1
ATOM 807 N N . ASP A 1 105 ? 21.125 16.320 9.335 1.00 15.27 105 ASP A N 1
ATOM 808 C CA . ASP A 1 105 ? 21.391 15.330 8.308 1.00 15.32 105 ASP A CA 1
ATOM 809 C C . ASP A 1 105 ? 22.611 14.461 8.532 1.00 15.76 105 ASP A C 1
ATOM 810 O O . ASP A 1 105 ? 22.577 13.278 8.179 1.00 15.31 105 ASP A O 1
ATOM 815 N N . ARG A 1 106 ? 23.665 14.976 9.153 1.00 16.06 106 ARG A N 1
ATOM 816 C CA . ARG A 1 106 ? 24.876 14.203 9.303 1.00 15.72 106 ARG A CA 1
ATOM 817 C C . ARG A 1 106 ? 24.760 13.101 10.336 1.00 14.29 106 ARG A C 1
ATOM 818 O O . ARG A 1 106 ? 25.598 12.206 10.349 1.00 15.87 106 ARG A O 1
ATOM 826 N N . THR A 1 107 ? 23.676 13.100 11.111 1.00 14.84 107 THR A N 1
ATOM 827 C CA . THR A 1 107 ? 23.411 12.018 12.099 1.00 15.27 107 THR A CA 1
ATOM 828 C C . THR A 1 107 ? 22.697 10.830 11.481 1.00 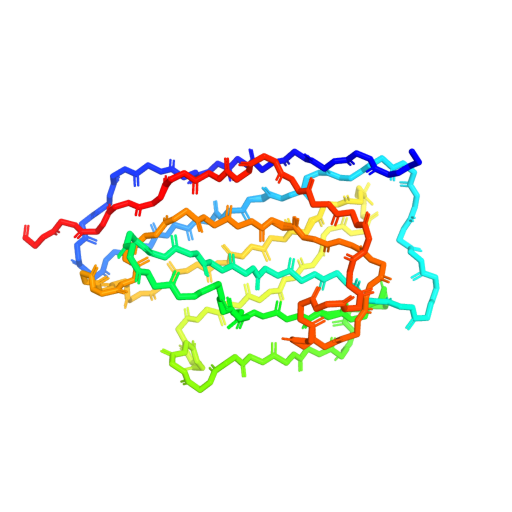16.26 107 THR A C 1
ATOM 829 O O . THR A 1 107 ? 22.610 9.783 12.128 1.00 16.72 107 THR A O 1
ATOM 833 N N . TYR A 1 108 ? 22.217 10.942 10.239 1.00 14.52 108 TYR A N 1
ATOM 834 C CA . TYR A 1 108 ? 21.472 9.833 9.589 1.00 14.88 108 TYR A CA 1
ATOM 835 C C . TYR A 1 108 ? 22.391 8.949 8.783 1.00 14.45 108 TYR A C 1
ATOM 836 O O . TYR A 1 108 ? 23.126 9.406 7.893 1.00 16.47 108 TYR A O 1
ATOM 845 N N . GLY A 1 109 ? 22.292 7.636 9.050 1.00 15.47 109 GLY A N 1
ATOM 846 C CA . GLY A 1 109 ? 23.132 6.685 8.333 1.00 18.93 109 GLY A CA 1
ATOM 847 C C . GLY A 1 109 ? 22.425 5.865 7.274 1.00 18.07 109 GLY A C 1
ATOM 848 O O . GLY A 1 109 ? 23.047 5.055 6.631 1.00 20.84 109 GLY A O 1
ATOM 849 N N . HIS A 1 110 ? 21.134 6.112 7.048 1.00 15.86 110 HIS A N 1
ATOM 850 C CA . HIS A 1 110 ? 20.378 5.402 6.014 1.00 14.30 110 HIS A CA 1
ATOM 851 C C . HIS A 1 110 ? 19.573 6.398 5.249 1.00 14.85 110 HIS A C 1
ATOM 852 O O . HIS A 1 110 ? 18.804 7.178 5.847 1.00 14.69 110 HIS A O 1
ATOM 859 N N . TRP A 1 111 ? 19.736 6.378 3.937 1.00 14.58 111 TRP A N 1
ATOM 860 C CA . TRP A 1 111 ? 19.092 7.331 3.018 1.00 14.67 111 TRP A CA 1
ATOM 861 C C . TRP A 1 111 ? 18.450 6.586 1.857 1.00 15.68 111 TRP A C 1
ATOM 862 O O . TRP A 1 111 ? 19.091 5.686 1.244 1.00 16.29 111 TRP A O 1
ATOM 873 N N . GLY A 1 112 ? 17.252 7.005 1.488 1.00 13.43 112 GLY A N 1
ATOM 874 C CA . GLY A 1 112 ? 16.675 6.574 0.205 1.00 13.60 112 GLY A CA 1
ATOM 875 C C . GLY A 1 112 ? 17.410 7.120 -1.004 1.00 14.14 112 GLY A C 1
ATOM 876 O O . GLY A 1 112 ? 18.246 8.042 -0.893 1.00 16.17 112 GLY A O 1
ATOM 877 N N . GLN A 1 113 ? 17.087 6.621 -2.186 1.00 13.79 113 GLN A N 1
ATOM 878 C CA . GLN A 1 113 ? 17.620 7.194 -3.413 1.00 15.85 113 GLN A CA 1
ATOM 879 C C . GLN A 1 113 ? 17.042 8.574 -3.763 1.00 16.70 113 GLN A C 1
ATOM 880 O O . GLN A 1 113 ? 17.648 9.355 -4.525 1.00 18.00 113 GLN A O 1
ATOM 886 N N . GLY A 1 114 ? 15.861 8.874 -3.214 1.00 18.11 114 GLY A N 1
ATOM 887 C CA . GLY A 1 114 ? 15.273 10.214 -3.410 1.00 19.17 114 GLY A CA 1
ATOM 888 C C . GLY A 1 114 ? 14.236 10.125 -4.503 1.00 22.51 114 GLY A C 1
ATOM 889 O O . GLY A 1 114 ? 14.358 9.309 -5.446 1.00 23.95 114 GLY A O 1
ATOM 890 N N . THR A 1 115 ? 13.261 11.017 -4.423 1.00 17.19 115 THR A N 1
ATOM 891 C CA . THR A 1 115 ? 12.199 11.145 -5.429 1.00 19.61 115 THR A CA 1
ATOM 892 C C . THR A 1 115 ? 12.033 12.616 -5.836 1.00 18.87 115 THR A C 1
ATOM 893 O O . THR A 1 115 ? 12.002 13.518 -4.994 1.00 18.14 115 THR A O 1
ATOM 897 N N A GLN A 1 116 ? 12.043 12.881 -7.148 0.50 18.30 116 GLN A N 1
ATOM 898 N N B GLN A 1 116 ? 11.877 12.855 -7.125 0.50 18.32 116 GLN A N 1
ATOM 899 C CA A GLN A 1 116 ? 11.890 14.247 -7.660 0.50 16.95 116 GLN A CA 1
ATOM 900 C CA B GLN A 1 116 ? 11.911 14.208 -7.591 0.50 16.94 116 GLN A CA 1
ATOM 901 C C A GLN A 1 116 ? 10.488 14.749 -7.408 0.50 16.17 116 GLN A C 1
ATOM 902 C C B GLN A 1 116 ? 10.507 14.798 -7.528 0.50 15.63 116 GLN A C 1
ATOM 903 O O A GLN A 1 116 ? 9.511 14.009 -7.634 0.50 18.56 116 GLN A O 1
ATOM 904 O O B GLN A 1 116 ? 9.534 14.138 -7.939 0.50 15.95 116 GLN A O 1
ATOM 915 N N . VAL A 1 117 ? 10.396 16.003 -6.950 1.00 14.82 117 VAL A N 1
ATOM 916 C CA . VAL A 1 117 ? 9.132 16.767 -6.934 1.00 15.93 117 VAL A CA 1
ATOM 917 C C . VAL A 1 117 ? 9.395 18.072 -7.691 1.00 14.96 117 VAL A C 1
ATOM 918 O O . VAL A 1 117 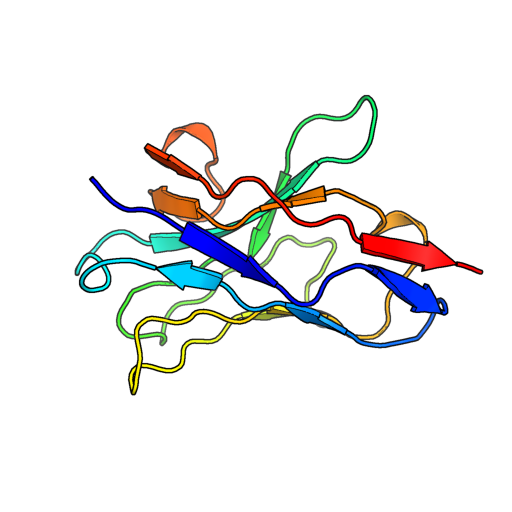? 10.257 18.852 -7.319 1.00 16.43 117 VAL A O 1
ATOM 922 N N . THR A 1 118 ? 8.528 18.392 -8.660 1.00 15.85 118 THR A N 1
ATOM 923 C CA . THR A 1 118 ? 8.605 19.672 -9.340 1.00 16.15 118 THR A CA 1
ATOM 924 C C . THR A 1 118 ? 7.260 20.355 -9.269 1.00 15.63 118 THR A C 1
ATOM 925 O O . THR A 1 118 ? 6.239 19.746 -9.645 1.00 15.81 118 THR A O 1
ATOM 929 N N . VAL A 1 119 ? 7.289 21.611 -8.847 1.00 16.13 119 VAL A N 1
ATOM 930 C CA . VAL A 1 119 ? 6.031 22.377 -8.637 1.00 16.32 119 VAL A CA 1
ATOM 931 C C . VAL A 1 119 ? 5.945 23.478 -9.710 1.00 20.02 119 VAL A C 1
ATOM 932 O O . VAL A 1 119 ? 6.808 24.351 -9.768 1.00 22.35 119 VAL A O 1
ATOM 936 N N . SER A 1 120 ? 4.924 23.369 -10.557 1.00 21.75 120 SER A N 1
ATOM 937 C CA . SER A 1 120 ? 4.821 24.109 -11.818 1.00 27.99 120 SER A CA 1
ATOM 938 C C . SER A 1 120 ? 3.862 25.243 -11.600 1.00 34.16 120 SER A C 1
ATOM 939 O O . SER A 1 120 ? 2.752 25.021 -11.108 1.00 30.66 120 SER A O 1
ATOM 942 N N . SER A 1 121 ? 4.258 26.463 -11.965 1.00 42.21 121 SER A N 1
ATOM 943 C CA . SER A 1 121 ? 3.337 27.596 -11.845 1.00 48.45 121 SER A CA 1
ATOM 944 C C . SER A 1 121 ? 2.421 27.647 -13.072 1.00 52.55 121 SER A C 1
ATOM 945 O O . SER A 1 121 ? 2.313 26.666 -13.824 1.00 52.58 121 SER A O 1
#

Radius of gyration: 13.2 Å; Cα contacts (8 Å, |Δi|>4): 353; chains: 1; bounding box: 26×32×32 Å

Nearest PDB structures (foldseek):
  4poy-assembly1_A  TM=1.008E+00  e=1.647E-25  Lama glama
  4ppt-assembly1_A  TM=9.690E-01  e=7.915E-23  Lama glama
  2p42-assembly1_B  TM=9.364E-01  e=4.128E-21  Camelus dromedarius
  2p44-assembly1_B  TM=9.317E-01  e=1.220E-20  Camelus dromedarius
  8db4-assembly2_I  TM=9.080E-01  e=3.498E-15  Homo sapiens

Solvent-accessible surface area: 6474 Å² total; per-residue (Å²): 202,44,140,12,98,22,58,39,32,30,135,20,112,41,58,22,63,30,128,0,21,0,50,18,50,57,203,40,86,89,180,70,28,10,0,0,0,18,60,30,120,91,139,150,73,75,12,0,0,2,5,49,29,52,25,78,33,66,68,41,18,135,63,0,137,87,32,6,74,6,51,27,51,131,82,125,17,10,0,25,0,62,0,51,60,3,86,60,124,1,38,2,34,0,33,0,0,9,23,1,97,68,42,151,50,236,45,11,61,44,74,6,167,22,21,100,0,52,8,36,113

Sequence (121 aa):
QVQLVESGGGLVQAGGSSLRLSSCAASGYPHPYLHMGWFRQAPGKEREGVAAMMDSGGGGTLYADSVKGRFTISRDKGKNTVVYLQMDSLKPEDTATYYCCAAGGYQLRDRTYGHWGQGTQQVTVSS

Secondary structure (DSSP, 8-state):
---EEEE--EEEETT--EEEEEEESS---SSSEEEEEEE-TTS--EEEEEE-SSS--EEE-TTTTTTEEEEEETTTTEEEEEE-S--GGG-EEEEEEEEEBTTBGGG--EE---EEEEEE-

CATH classification: 2.60.40.10

Foldseek 3Di:
DKAKAKDWADEDAQQAKTKMKIAMPDAADQAWKKFKWWDAPPGDIWTAKMAHRVFPDIDGDPVQPPFWDWGADNVGGMIMIIGGNDHQVVWTFMKMFGQAHTTPVVRTDYIYPTDTHGYHD

B-factor: mean 25.08, std 14.06, range [11.52, 114.28]